Protein AF-K0T071-F1 (afdb_monomer_lite)

InterPro domains:
  IPR001921 Large ribosomal subunit protein eL8, eukaryota [PR00882] (29-46)
  IPR001921 Large ribosomal subunit protein eL8, eukaryota [PR00882] (67-86)
  IPR001921 Large ribosomal subunit protein eL8, eukaryota [PR00882] (91-104)
  IPR029064 Ribosomal protein eL30-like superfamily [G3DSA:3.30.1330.30] (51-124)

pLDDT: mean 83.26, std 18.79, range [37.25, 98.0]

Sequence (125 aa):
MAKKSSKSSKAKAPAKAPSKADPLFPSKPRSFGVGGDVRPPAATVSRFVRWPKYVRIQRQRAVLYQRLKVPPSINQFTKAIGKNEAASVFTLLNKYRPETPAQKKQRLKETAAGKAKAAGVPHQL

Organism: Thalassiosira oceanica (NCBI:txid159749)

Foldseek 3Di:
DDDDDDDDDPDDPDDPDDDDPDPVDDDDDWDQDVPTDDHDPPDPCVVVDPDDPVVVVVVVVVVCVVPDDDDPVVCVVVDDDDPVVVVVVVVVVVVVDDDDPVVVVVVVVVVVVVVCVVVVHDDDD

Secondary structure (DSSP, 8-state):
---PPP------------PPPPTTS-------STTSSPPPTTS--TTTS---HHHHHHHHHHHHHHHS---HHHHGGGSPPPHHHHHHHHHHHHHTPPPPHHHHHHHHHHHHHHHHHHTT-----

Structure (mmCIF, N/CA/C/O backbone):
data_AF-K0T071-F1
#
_entry.id   AF-K0T071-F1
#
loop_
_atom_site.group_PDB
_atom_site.id
_atom_site.type_symbol
_atom_site.label_atom_id
_atom_site.label_alt_id
_atom_site.label_comp_id
_atom_site.label_asym_id
_atom_site.label_entity_id
_atom_site.label_seq_id
_atom_site.pdbx_PDB_ins_code
_atom_site.Cartn_x
_atom_site.Cartn_y
_atom_site.Cartn_z
_atom_site.occupancy
_atom_site.B_iso_or_equiv
_atom_site.auth_seq_id
_atom_site.auth_comp_id
_atom_site.auth_asym_id
_atom_site.auth_atom_id
_atom_site.pdbx_PDB_model_num
ATOM 1 N N . MET A 1 1 ? 29.012 46.663 -2.897 1.00 41.44 1 MET A N 1
ATOM 2 C CA . MET A 1 1 ? 30.194 45.813 -2.621 1.00 41.44 1 MET A CA 1
ATOM 3 C C . MET A 1 1 ? 29.749 44.515 -1.957 1.00 41.44 1 MET A C 1
ATOM 5 O O . MET A 1 1 ? 28.699 44.489 -1.333 1.00 41.44 1 MET A O 1
ATOM 9 N N . ALA A 1 2 ? 30.483 43.432 -2.205 1.00 46.28 2 ALA A N 1
ATOM 10 C CA . ALA A 1 2 ? 30.055 42.041 -2.073 1.00 46.28 2 ALA A CA 1
ATOM 11 C C . ALA A 1 2 ? 30.078 41.462 -0.646 1.00 46.28 2 ALA A C 1
ATOM 13 O O . ALA A 1 2 ? 30.929 41.825 0.161 1.00 46.28 2 ALA A O 1
ATOM 14 N N . LYS A 1 3 ? 29.269 40.416 -0.417 1.00 37.44 3 LYS A N 1
ATOM 15 C CA . LYS A 1 3 ? 29.719 39.214 0.310 1.00 37.44 3 LYS A CA 1
ATOM 16 C C . LYS A 1 3 ? 28.920 37.983 -0.138 1.00 37.44 3 LYS A C 1
ATOM 18 O O . LYS A 1 3 ? 27.761 37.802 0.211 1.00 37.44 3 LYS A O 1
ATOM 23 N N . LYS A 1 4 ? 29.561 37.163 -0.974 1.00 37.25 4 LYS A N 1
ATOM 24 C CA . LYS A 1 4 ? 29.083 35.868 -1.483 1.00 37.25 4 LYS A CA 1
ATOM 25 C C . LYS A 1 4 ? 29.479 34.805 -0.451 1.00 37.25 4 LYS A C 1
ATOM 27 O O . LYS A 1 4 ? 30.661 34.699 -0.130 1.00 37.25 4 LYS A O 1
ATOM 32 N N . SER A 1 5 ? 28.514 34.077 0.108 1.00 40.56 5 SER A N 1
ATOM 33 C CA . SER A 1 5 ? 28.758 33.038 1.114 1.00 40.56 5 SER A CA 1
ATOM 34 C C . SER A 1 5 ? 29.335 31.765 0.485 1.00 40.56 5 SER A C 1
ATOM 36 O O . SER A 1 5 ? 29.040 31.397 -0.653 1.00 40.56 5 SER A O 1
ATOM 38 N N . SER A 1 6 ? 30.240 31.145 1.234 1.00 38.62 6 SER A N 1
ATOM 39 C CA . SER A 1 6 ? 31.174 30.102 0.829 1.00 38.62 6 SER A CA 1
ATOM 40 C C . SER A 1 6 ? 30.510 28.736 0.640 1.00 38.62 6 SER A C 1
ATOM 42 O O . SER A 1 6 ? 29.806 28.221 1.505 1.00 38.62 6 SER A O 1
ATOM 44 N N . LYS A 1 7 ? 30.790 28.108 -0.505 1.00 37.91 7 LYS A N 1
ATOM 45 C CA . LYS A 1 7 ? 30.480 26.703 -0.777 1.00 37.91 7 LYS A CA 1
ATOM 46 C C . LYS A 1 7 ? 31.598 25.862 -0.161 1.00 37.91 7 LYS A C 1
ATOM 48 O O . LYS A 1 7 ? 32.743 25.961 -0.595 1.00 37.91 7 LYS A O 1
ATOM 53 N N . SER A 1 8 ? 31.285 25.084 0.871 1.00 38.31 8 SER A N 1
ATOM 54 C CA . SER A 1 8 ? 32.242 24.204 1.541 1.00 38.31 8 SER A CA 1
ATOM 55 C C . SER A 1 8 ? 32.737 23.121 0.577 1.00 38.31 8 SER A C 1
ATOM 57 O O . SER A 1 8 ? 32.017 22.202 0.184 1.00 38.31 8 SER A O 1
ATOM 59 N N . SER A 1 9 ? 33.994 23.239 0.161 1.00 39.38 9 SER A N 1
ATOM 60 C CA . SER A 1 9 ? 34.705 22.201 -0.575 1.00 39.38 9 SER A CA 1
ATOM 61 C C . SER A 1 9 ? 35.056 21.071 0.390 1.00 39.38 9 SER A C 1
ATOM 63 O O . SER A 1 9 ? 36.006 21.171 1.166 1.00 39.38 9 SER A O 1
ATOM 65 N N . LYS A 1 10 ? 34.279 19.986 0.355 1.00 44.56 10 LYS A N 1
ATOM 66 C CA . LYS A 1 10 ? 34.645 18.720 0.995 1.00 44.56 10 LYS A CA 1
ATOM 67 C C . LYS A 1 10 ? 35.957 18.250 0.359 1.00 44.56 10 LYS A C 1
ATOM 69 O O . LYS A 1 10 ? 35.984 17.955 -0.835 1.00 44.56 10 LYS A O 1
ATOM 74 N N . ALA A 1 11 ? 37.039 18.266 1.136 1.00 44.41 11 ALA A N 1
ATOM 75 C CA . ALA A 1 11 ? 38.370 17.873 0.697 1.00 44.41 11 ALA A CA 1
ATOM 76 C C . ALA A 1 11 ? 38.320 16.484 0.042 1.00 44.41 11 ALA A C 1
ATOM 78 O O . ALA A 1 11 ? 37.910 15.497 0.657 1.00 44.41 11 ALA A O 1
ATOM 79 N N . LYS A 1 12 ? 38.696 16.425 -1.236 1.00 52.84 12 LYS A N 1
ATOM 80 C CA . LYS A 1 12 ? 38.889 15.176 -1.966 1.00 52.84 12 LYS A CA 1
ATOM 81 C C . LYS A 1 12 ? 40.180 14.567 -1.424 1.00 52.84 12 LYS A C 1
ATOM 83 O O . LYS A 1 12 ? 41.236 15.178 -1.560 1.00 52.84 12 LYS A O 1
ATOM 88 N N . ALA A 1 13 ? 40.080 13.415 -0.762 1.00 51.75 13 ALA A N 1
ATOM 89 C CA . ALA A 1 13 ? 41.247 12.669 -0.302 1.00 51.75 13 ALA A CA 1
ATOM 90 C C . ALA A 1 13 ? 42.238 12.479 -1.471 1.00 51.75 13 ALA A C 1
ATOM 92 O O . ALA A 1 13 ? 41.785 12.261 -2.603 1.00 51.75 13 ALA A O 1
ATOM 93 N N . PRO A 1 14 ? 43.559 12.587 -1.234 1.00 50.75 14 PRO A N 1
ATOM 94 C CA . PRO A 1 14 ? 44.550 12.461 -2.293 1.00 50.75 14 PRO A CA 1
ATOM 95 C C . PRO A 1 14 ? 44.422 11.081 -2.939 1.00 50.75 14 PRO A C 1
ATOM 97 O O . PRO A 1 14 ? 44.455 10.055 -2.257 1.00 50.75 14 PRO A O 1
ATOM 100 N N . ALA A 1 15 ? 44.238 11.060 -4.261 1.00 61.31 15 ALA A N 1
ATOM 101 C CA . ALA A 1 15 ? 44.269 9.828 -5.031 1.00 61.31 15 ALA A CA 1
ATOM 102 C C . ALA A 1 15 ? 45.655 9.200 -4.849 1.00 61.31 15 ALA A C 1
ATOM 104 O O . ALA A 1 15 ? 46.666 9.767 -5.262 1.00 61.31 15 ALA A O 1
ATOM 105 N N . LYS A 1 16 ? 45.695 8.056 -4.164 1.00 58.94 16 LYS A N 1
ATOM 106 C CA . LYS A 1 16 ? 46.912 7.277 -3.947 1.00 58.94 16 LYS A CA 1
ATOM 107 C C . LYS A 1 16 ? 47.497 6.921 -5.320 1.00 58.94 16 LYS A C 1
ATOM 109 O O . LYS A 1 16 ? 46.763 6.443 -6.183 1.00 58.94 16 LYS A O 1
ATOM 114 N N . ALA A 1 17 ? 48.788 7.192 -5.522 1.00 61.50 17 ALA A N 1
ATOM 115 C CA . ALA A 1 17 ? 49.508 6.831 -6.742 1.00 61.50 17 ALA A CA 1
ATOM 116 C C . ALA A 1 17 ? 49.335 5.327 -7.041 1.00 61.50 17 ALA A C 1
ATOM 118 O O . ALA A 1 17 ? 49.271 4.541 -6.088 1.00 61.50 17 ALA A O 1
ATOM 119 N N . PRO A 1 18 ? 49.238 4.909 -8.319 1.00 61.69 18 PRO A N 1
ATOM 120 C CA . PRO A 1 18 ? 49.020 3.509 -8.656 1.00 61.69 18 PRO A CA 1
ATOM 121 C C . PRO A 1 18 ? 50.204 2.686 -8.149 1.00 61.69 18 PRO A C 1
ATOM 123 O O . PRO A 1 18 ? 51.332 2.844 -8.618 1.00 61.69 18 PRO A O 1
ATOM 126 N N . SER A 1 19 ? 49.961 1.812 -7.170 1.00 68.06 19 SER A N 1
ATOM 127 C CA . SER A 1 19 ? 50.922 0.770 -6.835 1.00 68.06 19 SER A CA 1
ATOM 128 C C . SER A 1 19 ? 51.136 -0.082 -8.082 1.00 68.06 19 SER A C 1
ATOM 130 O O . SER A 1 19 ? 50.172 -0.403 -8.781 1.00 68.06 19 SER A O 1
ATOM 132 N N . LYS A 1 20 ? 52.394 -0.436 -8.373 1.00 68.94 20 LYS A N 1
ATOM 133 C CA . LYS A 1 20 ? 52.722 -1.418 -9.415 1.00 68.94 20 LYS A CA 1
ATOM 134 C C . LYS A 1 20 ? 51.802 -2.628 -9.224 1.00 68.94 20 LYS A C 1
ATOM 136 O O . LYS A 1 20 ? 51.676 -3.110 -8.100 1.00 68.94 20 LYS A O 1
ATOM 141 N N . ALA A 1 21 ? 51.101 -3.030 -10.284 1.00 68.75 21 ALA A N 1
ATOM 142 C CA . ALA A 1 21 ? 50.167 -4.146 -10.221 1.00 68.75 21 ALA A CA 1
ATOM 143 C C . ALA A 1 21 ? 50.911 -5.389 -9.721 1.00 68.75 21 ALA A C 1
ATOM 145 O O . ALA A 1 21 ? 51.988 -5.705 -10.227 1.00 68.75 21 ALA A O 1
ATOM 146 N N . ASP A 1 22 ? 50.361 -6.040 -8.699 1.00 78.62 22 ASP A N 1
ATOM 147 C CA . ASP A 1 22 ? 50.921 -7.267 -8.146 1.00 78.62 22 ASP A CA 1
ATOM 148 C C . ASP A 1 22 ? 50.950 -8.336 -9.256 1.00 78.62 22 ASP A C 1
ATOM 150 O O . ASP A 1 22 ? 49.892 -8.641 -9.821 1.00 78.62 22 ASP A O 1
ATOM 154 N N . PRO A 1 23 ? 52.124 -8.888 -9.619 1.00 81.19 23 PRO A N 1
ATOM 155 C CA . PRO A 1 23 ? 52.233 -9.882 -10.686 1.00 81.19 23 PRO A CA 1
ATOM 156 C C . PRO A 1 23 ? 51.426 -11.156 -10.397 1.00 81.19 23 PRO A C 1
ATOM 158 O O . PRO A 1 23 ? 51.082 -11.877 -11.334 1.00 81.19 23 PRO A O 1
ATOM 161 N N . LEU A 1 24 ? 51.084 -11.426 -9.131 1.00 87.56 24 LEU A N 1
ATOM 162 C CA . LEU A 1 24 ? 50.257 -12.569 -8.741 1.00 87.56 24 LEU A CA 1
ATOM 163 C C . LEU A 1 24 ? 48.763 -12.364 -9.050 1.00 87.56 24 LEU A C 1
ATOM 165 O O . LEU A 1 24 ? 48.031 -13.345 -9.192 1.00 87.56 24 LEU A O 1
ATOM 169 N N . PHE A 1 25 ? 48.298 -11.116 -9.198 1.00 84.69 25 PHE A N 1
ATOM 170 C CA . PHE A 1 25 ? 46.878 -10.787 -9.379 1.00 84.69 25 PHE A CA 1
ATOM 171 C C . PHE A 1 25 ? 46.641 -9.808 -10.544 1.00 84.69 25 PHE A C 1
ATOM 173 O O . PHE A 1 25 ? 46.315 -8.636 -10.327 1.00 84.69 25 PHE A O 1
ATOM 180 N N . PRO A 1 26 ? 46.748 -10.270 -11.805 1.00 85.06 26 PRO A N 1
ATOM 181 C CA . PRO A 1 26 ? 46.451 -9.439 -12.966 1.00 85.06 26 PRO A CA 1
ATOM 182 C C . PRO A 1 26 ? 44.949 -9.123 -13.074 1.00 85.06 26 PRO A C 1
ATOM 184 O O . PRO A 1 26 ? 44.091 -9.972 -12.817 1.00 85.06 26 PRO A O 1
ATOM 187 N N . SER A 1 27 ? 44.623 -7.907 -13.522 1.00 86.50 27 SER A N 1
ATOM 188 C CA . SER A 1 27 ? 43.243 -7.513 -13.836 1.00 86.50 27 SER A CA 1
ATOM 189 C C . SER A 1 27 ? 42.708 -8.309 -15.031 1.00 86.50 27 SER A C 1
ATOM 191 O O . SER A 1 27 ? 43.356 -8.379 -16.074 1.00 86.50 27 SER A O 1
ATOM 193 N N . LYS A 1 28 ? 41.508 -8.884 -14.893 1.00 86.75 28 LYS A N 1
ATOM 194 C CA . LYS A 1 28 ? 40.803 -9.635 -15.946 1.00 86.75 28 LYS A CA 1
ATOM 195 C C . LYS A 1 28 ? 39.493 -8.921 -16.299 1.00 86.75 28 LYS A C 1
ATOM 197 O O . LYS A 1 28 ? 38.437 -9.302 -15.783 1.00 86.75 28 LYS A O 1
ATOM 202 N N . PRO A 1 29 ? 39.541 -7.841 -17.101 1.00 88.44 29 PRO A N 1
ATOM 203 C CA . PRO A 1 29 ? 38.338 -7.123 -17.498 1.00 88.44 29 PRO A CA 1
ATOM 204 C C . PRO A 1 29 ? 37.454 -8.012 -18.379 1.00 88.44 29 PRO A C 1
ATOM 206 O O . PRO A 1 29 ? 37.951 -8.750 -19.224 1.00 88.44 29 PRO A O 1
ATOM 209 N N . ARG A 1 30 ? 36.138 -7.922 -18.177 1.00 90.19 30 ARG A N 1
ATOM 210 C CA . ARG A 1 30 ? 35.121 -8.623 -18.970 1.00 90.19 30 ARG A CA 1
ATOM 211 C C . ARG A 1 30 ? 34.280 -7.614 -19.742 1.00 90.19 30 ARG A C 1
ATOM 213 O O . ARG A 1 30 ? 33.945 -6.557 -19.203 1.00 90.19 30 ARG A O 1
ATOM 220 N N . SER A 1 31 ? 33.915 -7.941 -20.974 1.00 91.88 31 SER A N 1
ATOM 221 C CA . SER A 1 31 ? 33.058 -7.109 -21.822 1.00 91.88 31 SER A CA 1
ATOM 222 C C . SER A 1 31 ? 31.634 -7.655 -21.824 1.00 91.88 31 SER A C 1
ATOM 224 O O . SER A 1 31 ? 31.396 -8.740 -22.329 1.00 91.88 31 SER A O 1
ATOM 226 N N . PHE A 1 32 ? 30.660 -6.910 -21.294 1.00 90.62 32 PHE A N 1
ATOM 227 C CA . PHE A 1 32 ? 29.257 -7.361 -21.196 1.00 90.62 32 PHE A CA 1
ATOM 228 C C . PHE A 1 32 ? 28.347 -6.839 -22.323 1.00 90.62 32 PHE A C 1
ATOM 230 O O . PHE A 1 32 ? 27.114 -6.873 -22.212 1.00 90.62 32 PHE A O 1
ATOM 237 N N . GLY A 1 33 ? 28.952 -6.311 -23.391 1.00 88.88 33 GLY A N 1
ATOM 238 C CA . GLY A 1 33 ? 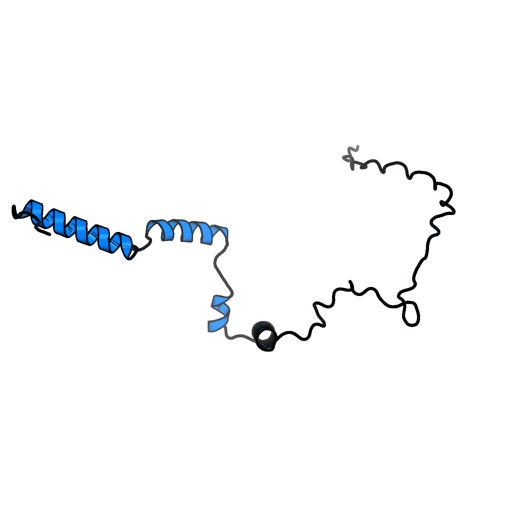28.254 -5.900 -24.606 1.00 88.88 33 GLY A CA 1
ATOM 239 C C . GLY A 1 33 ? 27.626 -7.082 -25.352 1.00 88.88 33 GLY A C 1
ATOM 240 O O . GLY A 1 33 ? 27.803 -8.247 -24.998 1.00 88.88 33 GLY A O 1
ATOM 241 N N . VAL A 1 34 ? 26.856 -6.787 -26.397 1.00 89.62 34 VAL A N 1
ATOM 242 C CA . VAL A 1 34 ? 26.319 -7.832 -27.282 1.00 89.62 34 VAL A CA 1
ATOM 243 C C . VAL A 1 34 ? 27.491 -8.514 -28.001 1.00 89.62 34 VAL A C 1
ATOM 245 O O . VAL A 1 34 ? 28.331 -7.823 -28.565 1.00 89.62 34 VAL A O 1
ATOM 248 N N . GLY A 1 35 ? 27.563 -9.847 -27.952 1.00 91.38 35 GLY A N 1
ATOM 249 C CA . GLY A 1 35 ? 28.656 -10.626 -28.556 1.00 91.38 35 GLY A CA 1
ATOM 250 C C . GLY A 1 35 ? 29.945 -10.713 -27.724 1.00 91.38 35 GLY A C 1
ATOM 251 O O . GLY A 1 35 ? 30.923 -11.269 -28.208 1.00 91.38 35 GLY A O 1
ATOM 252 N N . GLY A 1 36 ? 29.956 -10.173 -26.499 1.00 90.69 36 GLY A N 1
ATOM 253 C CA . GLY A 1 36 ? 31.060 -10.313 -25.545 1.00 90.69 36 GLY A CA 1
ATOM 254 C C . GLY A 1 36 ? 30.854 -11.450 -24.535 1.00 90.69 36 GLY A C 1
ATOM 255 O O . GLY A 1 36 ? 30.175 -12.441 -24.799 1.00 90.69 36 GLY A O 1
ATOM 256 N N . ASP A 1 37 ? 31.415 -11.281 -23.342 1.00 90.75 37 ASP A N 1
ATOM 257 C CA . ASP A 1 37 ? 31.292 -12.205 -22.217 1.00 90.75 37 ASP A CA 1
ATOM 258 C C . ASP A 1 37 ? 29.855 -12.316 -21.679 1.00 90.75 37 ASP A C 1
ATOM 260 O O . ASP A 1 37 ? 29.044 -11.388 -21.751 1.00 90.75 37 ASP A O 1
ATOM 264 N N . VAL A 1 38 ? 29.558 -13.448 -21.023 1.00 89.75 38 VAL A N 1
ATOM 265 C CA . VAL A 1 38 ? 28.256 -13.705 -20.382 1.00 89.75 38 VAL A CA 1
ATOM 266 C C . VAL A 1 38 ? 27.887 -12.583 -19.409 1.00 89.75 38 VAL A C 1
ATOM 268 O O . VAL A 1 38 ? 28.633 -12.283 -18.469 1.00 89.75 38 VAL A O 1
ATOM 271 N N . ARG A 1 39 ? 26.699 -12.001 -19.607 1.00 87.44 39 ARG A N 1
ATOM 272 C CA . ARG A 1 39 ? 26.159 -10.942 -18.750 1.00 87.44 39 ARG A CA 1
ATOM 273 C C . ARG A 1 39 ? 26.075 -11.392 -17.287 1.00 87.44 39 ARG A C 1
ATOM 275 O O . ARG A 1 39 ? 25.725 -12.541 -17.018 1.00 87.44 39 ARG A O 1
ATOM 282 N N . PRO A 1 40 ? 26.340 -10.493 -16.328 1.00 87.38 40 PRO A N 1
ATOM 283 C CA . PRO A 1 40 ? 26.224 -10.827 -14.920 1.00 87.38 40 PRO A CA 1
ATOM 284 C C . PRO A 1 40 ? 24.761 -11.144 -14.559 1.00 87.38 40 PRO A C 1
ATOM 286 O O . PRO A 1 40 ? 23.855 -10.417 -14.978 1.00 87.38 40 PRO A O 1
ATOM 289 N N . PRO A 1 41 ? 24.510 -12.174 -13.730 1.00 80.00 41 PRO A N 1
ATOM 290 C CA . PRO A 1 41 ? 23.156 -12.556 -13.316 1.00 80.00 41 PRO A CA 1
ATOM 291 C C . PRO A 1 41 ? 22.481 -11.502 -12.422 1.00 80.00 41 PRO A C 1
ATOM 293 O O . PRO A 1 41 ? 21.270 -11.525 -12.240 1.00 80.00 41 PRO A O 1
ATOM 296 N N . ALA A 1 42 ? 23.257 -10.559 -11.880 1.00 72.19 42 ALA A N 1
ATOM 297 C CA . ALA A 1 42 ? 22.795 -9.510 -10.976 1.00 72.19 42 ALA A CA 1
ATOM 298 C C . ALA A 1 42 ? 22.061 -8.344 -11.669 1.00 72.19 42 ALA A C 1
ATOM 300 O O . ALA A 1 42 ? 21.678 -7.384 -11.000 1.00 72.19 42 ALA A O 1
ATOM 301 N N . ALA A 1 43 ? 21.856 -8.385 -12.991 1.00 80.25 43 ALA A N 1
ATOM 302 C CA . ALA A 1 43 ? 21.002 -7.402 -13.650 1.00 80.25 43 ALA A CA 1
ATOM 303 C C . ALA A 1 43 ? 19.566 -7.516 -13.109 1.00 80.25 43 ALA A C 1
ATOM 305 O O . ALA A 1 43 ? 18.997 -8.603 -13.053 1.00 80.25 43 ALA A O 1
ATOM 306 N N . THR A 1 44 ? 18.961 -6.401 -12.698 1.00 84.69 44 THR A N 1
ATOM 307 C CA . THR A 1 44 ? 17.659 -6.405 -12.020 1.00 84.69 44 THR A CA 1
ATOM 308 C C . THR A 1 44 ? 16.543 -6.894 -12.953 1.00 84.69 44 THR A C 1
ATOM 310 O O . THR A 1 44 ? 16.015 -6.139 -13.768 1.00 84.69 44 THR A O 1
ATOM 313 N N . VAL A 1 45 ? 16.133 -8.161 -12.820 1.00 89.12 45 VAL A N 1
ATOM 314 C CA . VAL A 1 45 ? 15.103 -8.787 -13.680 1.00 89.12 45 VAL A CA 1
ATOM 315 C C . VAL A 1 45 ? 13.674 -8.487 -13.204 1.00 89.12 45 VAL A C 1
ATOM 317 O O . VAL A 1 45 ? 12.713 -8.895 -13.844 1.00 89.12 45 VAL A O 1
ATOM 320 N N . SER A 1 46 ? 13.485 -7.734 -12.114 1.00 88.38 46 SER A N 1
ATOM 321 C CA . SER A 1 46 ? 12.187 -7.535 -11.435 1.00 88.38 46 SER A CA 1
ATOM 322 C C . SER A 1 46 ? 11.021 -7.126 -12.354 1.00 88.38 46 SER A C 1
ATOM 324 O O . SER A 1 46 ? 9.877 -7.532 -12.128 1.00 88.38 46 SER A O 1
ATOM 326 N N . ARG A 1 47 ? 11.293 -6.363 -13.421 1.00 90.50 47 ARG A N 1
ATOM 327 C CA . ARG A 1 47 ? 10.296 -5.970 -14.434 1.00 90.50 47 ARG A CA 1
ATOM 328 C C . ARG A 1 47 ? 9.934 -7.088 -15.416 1.00 90.50 47 ARG A C 1
ATOM 330 O O . ARG A 1 47 ? 8.793 -7.131 -15.861 1.00 90.50 47 ARG A O 1
ATOM 337 N N . PHE A 1 48 ? 10.884 -7.961 -15.739 1.00 91.38 48 PHE A N 1
ATOM 338 C CA . PHE A 1 48 ? 10.754 -9.033 -16.733 1.00 91.38 48 PHE A CA 1
ATOM 339 C C . PHE A 1 48 ? 10.371 -10.384 -16.117 1.00 91.38 48 PHE A C 1
ATOM 341 O O . PHE A 1 48 ? 10.135 -11.349 -16.840 1.00 91.38 48 PHE A O 1
ATOM 348 N N . VAL A 1 49 ? 10.271 -10.462 -14.785 1.00 93.00 49 VAL A N 1
ATOM 349 C CA . VAL A 1 49 ? 9.758 -11.647 -14.092 1.00 93.00 49 VAL A CA 1
ATOM 350 C C . VAL A 1 49 ? 8.342 -11.961 -14.572 1.00 93.00 49 VAL A C 1
ATOM 352 O O . VAL A 1 49 ? 7.454 -11.101 -14.595 1.00 93.00 49 VAL A O 1
ATOM 355 N N . ARG A 1 50 ? 8.093 -13.238 -14.873 1.00 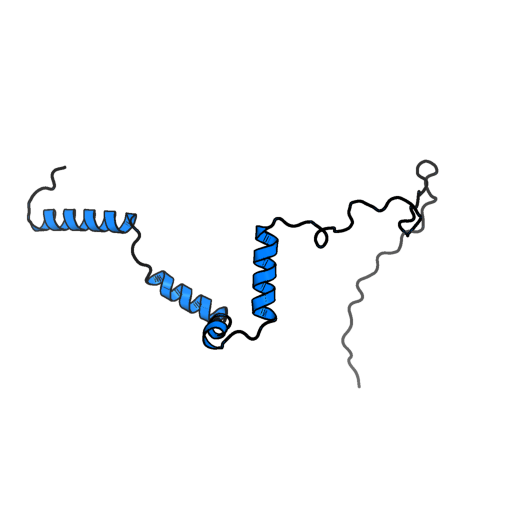94.75 50 ARG A N 1
ATOM 356 C CA . ARG A 1 50 ? 6.739 -13.761 -15.057 1.00 94.75 50 ARG A CA 1
ATOM 357 C C . ARG A 1 50 ? 6.021 -13.793 -13.707 1.00 94.75 50 ARG A C 1
ATOM 359 O O . ARG A 1 50 ? 6.049 -14.788 -12.992 1.00 94.75 50 ARG A O 1
ATOM 366 N N . TRP A 1 51 ? 5.366 -12.688 -13.363 1.00 95.50 51 TRP A N 1
ATOM 367 C CA . TRP A 1 51 ? 4.629 -12.567 -12.106 1.00 95.50 51 TRP A CA 1
ATOM 368 C C . TRP A 1 51 ? 3.460 -13.568 -12.023 1.00 95.50 51 TRP A C 1
ATOM 370 O O . TRP A 1 51 ? 2.782 -13.785 -13.045 1.00 95.50 51 TRP A O 1
ATOM 380 N N . PRO A 1 52 ? 3.178 -14.122 -10.822 1.00 97.56 52 PRO A N 1
ATOM 381 C CA . PRO A 1 52 ? 1.998 -14.943 -10.569 1.00 97.56 52 PRO A CA 1
ATOM 382 C C . PRO A 1 52 ? 0.703 -14.259 -11.020 1.00 97.56 52 PRO A C 1
ATOM 384 O O . PRO A 1 52 ? 0.590 -13.028 -11.008 1.00 97.56 52 PRO A O 1
ATOM 387 N N . LYS A 1 53 ? -0.298 -15.060 -11.407 1.00 97.75 53 LYS A N 1
ATOM 388 C CA . LYS A 1 53 ? -1.544 -14.565 -12.020 1.00 97.75 53 LYS A CA 1
ATOM 389 C C . LYS A 1 53 ? -2.248 -13.509 -11.155 1.00 97.75 53 LYS A C 1
ATOM 391 O O . LYS A 1 53 ? -2.654 -12.478 -11.682 1.00 97.75 53 LYS A O 1
ATOM 396 N N . TYR A 1 54 ? -2.330 -13.724 -9.841 1.00 98.00 54 TYR A N 1
ATOM 397 C CA . TYR A 1 54 ? -3.006 -12.803 -8.920 1.00 98.00 54 TYR A CA 1
ATOM 398 C C . TYR A 1 54 ? -2.331 -11.422 -8.860 1.00 98.00 54 TYR A C 1
ATOM 400 O O . TYR A 1 54 ? -3.020 -10.407 -8.925 1.00 98.00 54 TYR A O 1
ATOM 408 N N . VAL A 1 55 ? -0.993 -11.367 -8.845 1.00 97.50 55 VAL A N 1
ATOM 409 C CA . VAL A 1 55 ? -0.233 -10.103 -8.856 1.00 97.50 55 VAL A CA 1
ATOM 410 C C . VAL A 1 55 ? -0.501 -9.333 -10.145 1.00 97.50 55 VAL A C 1
ATOM 412 O O . VAL A 1 55 ? -0.698 -8.118 -10.127 1.00 97.50 55 VAL A O 1
ATOM 415 N N . ARG A 1 56 ? -0.528 -10.039 -11.280 1.00 97.00 56 ARG A N 1
ATOM 416 C CA . ARG A 1 56 ? -0.775 -9.427 -12.589 1.00 97.00 56 ARG A CA 1
ATOM 417 C C . ARG A 1 56 ? -2.162 -8.799 -12.655 1.00 97.00 56 ARG A C 1
ATOM 419 O O . ARG A 1 56 ? -2.266 -7.641 -13.046 1.00 97.00 56 ARG A O 1
ATOM 426 N N . ILE A 1 57 ? -3.188 -9.529 -12.220 1.00 97.88 57 ILE A N 1
ATOM 427 C CA . ILE A 1 57 ? -4.576 -9.049 -12.207 1.00 97.88 57 ILE A CA 1
ATOM 428 C C . ILE A 1 57 ? -4.723 -7.841 -11.273 1.00 97.88 57 ILE A C 1
ATOM 430 O O . ILE A 1 57 ? -5.327 -6.844 -11.660 1.00 97.88 57 ILE A O 1
ATOM 434 N N . GLN A 1 58 ? -4.123 -7.875 -10.078 1.00 97.88 58 GLN A N 1
ATOM 435 C CA . GLN A 1 58 ? -4.145 -6.744 -9.141 1.00 97.88 58 GLN A CA 1
ATOM 436 C C . GLN A 1 58 ? -3.498 -5.485 -9.738 1.00 97.88 58 GLN A C 1
ATOM 438 O O . GLN A 1 58 ? -4.081 -4.401 -9.680 1.00 97.88 58 GLN A O 1
ATOM 443 N N . ARG A 1 59 ? -2.323 -5.624 -10.369 1.00 97.31 59 ARG A N 1
ATOM 444 C CA . ARG A 1 59 ? -1.630 -4.503 -11.029 1.00 97.31 59 ARG A CA 1
ATOM 445 C C . ARG A 1 59 ? -2.412 -3.976 -12.233 1.00 97.31 59 ARG A C 1
ATOM 447 O O . ARG A 1 59 ? -2.558 -2.767 -12.368 1.00 97.31 59 ARG A O 1
ATOM 454 N N . GLN A 1 60 ? -2.944 -4.859 -13.081 1.00 97.56 60 GLN A N 1
ATOM 455 C CA . GLN A 1 60 ? -3.777 -4.474 -14.227 1.00 97.56 60 GLN A CA 1
ATOM 456 C C . GLN A 1 60 ? -5.033 -3.725 -13.778 1.00 97.56 60 GLN A C 1
ATOM 458 O O . GLN A 1 60 ? -5.342 -2.677 -14.336 1.00 97.56 60 GLN A O 1
ATOM 463 N N . ARG A 1 61 ? -5.706 -4.199 -12.723 1.00 97.12 61 ARG A N 1
ATOM 464 C CA . ARG A 1 61 ? -6.858 -3.511 -12.129 1.00 97.12 61 ARG A CA 1
ATOM 465 C C . ARG A 1 61 ? -6.496 -2.092 -11.683 1.00 97.12 61 ARG A C 1
ATOM 467 O O . ARG A 1 61 ? -7.226 -1.162 -12.007 1.00 97.12 61 ARG A O 1
ATOM 474 N N . ALA A 1 62 ? -5.367 -1.911 -10.994 1.00 96.81 62 ALA A N 1
ATOM 475 C CA . ALA A 1 62 ? -4.899 -0.585 -10.586 1.00 96.81 62 ALA A CA 1
ATOM 476 C C . ALA A 1 62 ? -4.618 0.333 -11.791 1.00 96.81 62 ALA A C 1
ATOM 478 O O . ALA A 1 62 ? -5.014 1.497 -11.782 1.00 96.81 62 ALA A O 1
ATOM 479 N N . VAL A 1 63 ? -4.000 -0.198 -12.853 1.00 97.69 63 VAL A N 1
ATOM 480 C CA . VAL A 1 63 ? -3.770 0.548 -14.101 1.00 97.69 63 VAL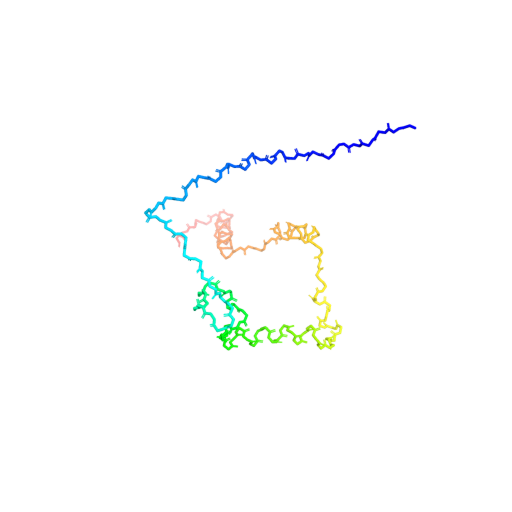 A CA 1
ATOM 481 C C . VAL A 1 63 ? -5.094 0.952 -14.755 1.00 97.69 63 VAL A C 1
ATOM 483 O O . VAL A 1 63 ? -5.220 2.089 -15.196 1.00 97.69 63 VAL A O 1
ATOM 486 N N . LEU A 1 64 ? -6.102 0.078 -14.780 1.00 97.00 64 LEU A N 1
ATOM 487 C CA . LEU A 1 64 ? -7.414 0.405 -15.349 1.00 97.00 64 LEU A CA 1
ATOM 488 C C . LEU A 1 64 ? -8.091 1.567 -14.612 1.00 97.00 64 LEU A C 1
ATOM 490 O O . LEU A 1 64 ? -8.563 2.487 -15.272 1.00 97.00 64 LEU A O 1
ATOM 494 N N . TYR A 1 65 ? -8.067 1.587 -13.274 1.00 96.12 65 TYR A N 1
ATOM 495 C CA . TYR A 1 65 ? -8.598 2.719 -12.498 1.00 96.12 65 TYR A CA 1
ATOM 496 C C . TYR A 1 65 ? -7.879 4.045 -12.786 1.00 96.12 65 TYR A C 1
ATOM 498 O O . TYR A 1 65 ? -8.492 5.099 -12.677 1.00 96.12 65 TYR A O 1
ATOM 506 N N . GLN A 1 66 ? -6.593 4.010 -13.143 1.00 95.06 66 GLN A N 1
ATOM 507 C CA . GLN A 1 66 ? -5.830 5.218 -13.477 1.00 95.06 66 GLN A CA 1
ATOM 508 C C . GLN A 1 66 ? -6.045 5.684 -14.921 1.00 95.06 66 GLN A C 1
ATOM 510 O O . GLN A 1 66 ? -5.958 6.876 -15.201 1.00 95.06 66 GLN A O 1
ATOM 515 N N . ARG A 1 67 ? -6.242 4.748 -15.856 1.00 97.44 67 ARG A N 1
ATOM 516 C CA . ARG A 1 67 ? -6.292 5.041 -17.298 1.00 97.44 67 ARG A CA 1
ATOM 517 C C . ARG A 1 67 ? -7.696 5.320 -17.806 1.00 97.44 67 ARG A C 1
ATOM 519 O O . ARG A 1 67 ? -7.851 6.095 -18.745 1.00 97.44 67 ARG A O 1
ATOM 526 N N . LEU A 1 68 ? -8.701 4.683 -17.219 1.00 96.31 68 LEU A N 1
ATOM 527 C CA . LEU A 1 68 ? -10.092 4.901 -17.587 1.00 96.31 68 LEU A CA 1
ATOM 528 C C . LEU A 1 68 ? -10.669 6.100 -16.833 1.00 96.31 68 LEU A C 1
ATOM 530 O O . LEU A 1 68 ? -10.235 6.440 -15.733 1.00 96.31 68 LEU A O 1
ATOM 534 N N . LYS A 1 69 ? -11.694 6.726 -17.415 1.00 96.38 69 LYS A N 1
ATOM 535 C CA . LYS A 1 69 ? -12.465 7.773 -16.739 1.00 96.38 69 LYS A CA 1
ATOM 536 C C . LYS A 1 69 ? -13.350 7.134 -15.670 1.00 96.38 69 LYS A C 1
ATOM 538 O O . LYS A 1 69 ? -14.394 6.567 -15.977 1.00 96.38 69 LYS A O 1
ATOM 543 N N . VAL A 1 70 ? -12.915 7.214 -14.417 1.00 96.12 70 VAL A N 1
ATOM 544 C CA . VAL A 1 70 ? -13.671 6.708 -13.265 1.00 96.12 70 VAL A CA 1
ATOM 545 C C . VAL A 1 70 ? -14.802 7.688 -12.911 1.00 96.12 70 VAL A C 1
ATOM 547 O O . VAL A 1 70 ? -14.535 8.885 -12.785 1.00 96.12 70 VAL A O 1
ATOM 550 N N . PRO A 1 71 ? -16.049 7.216 -12.716 1.00 96.44 71 PRO A N 1
ATOM 551 C CA . PRO A 1 71 ? -17.168 8.062 -12.303 1.00 96.44 71 PRO A CA 1
ATOM 552 C C . PRO A 1 71 ? -16.897 8.834 -10.996 1.00 96.44 71 PRO A C 1
ATOM 554 O O . PRO A 1 71 ? -16.240 8.301 -10.094 1.00 96.44 71 PRO A O 1
ATOM 557 N N . PRO A 1 72 ? -17.434 10.059 -10.834 1.00 96.44 72 PRO A N 1
ATOM 558 C CA . PRO A 1 72 ? -17.170 10.905 -9.664 1.00 96.44 72 PRO A CA 1
ATOM 559 C C . PRO A 1 72 ? -17.616 10.271 -8.339 1.00 96.44 72 PRO A C 1
ATOM 561 O O . PRO A 1 72 ? -16.929 10.424 -7.330 1.00 96.44 72 PRO A O 1
ATOM 564 N N . SER A 1 73 ? -18.698 9.487 -8.356 1.00 96.56 73 SER A N 1
ATOM 565 C CA . SER A 1 73 ? -19.195 8.730 -7.197 1.00 96.56 73 SER A CA 1
ATOM 566 C C . SER A 1 73 ? -18.184 7.721 -6.648 1.00 96.56 73 SER A C 1
ATOM 568 O O . SER A 1 73 ? -18.193 7.423 -5.457 1.00 96.56 73 SER A O 1
ATOM 570 N N . ILE A 1 74 ? -17.291 7.211 -7.497 1.00 94.25 74 ILE A N 1
ATOM 571 C CA . ILE A 1 74 ? -16.210 6.305 -7.099 1.00 94.25 74 ILE A CA 1
ATOM 572 C C . ILE A 1 74 ? -14.944 7.113 -6.797 1.00 94.25 74 ILE A C 1
ATOM 574 O O . ILE A 1 74 ? -14.230 6.828 -5.837 1.00 94.25 74 ILE A O 1
ATOM 578 N N . ASN A 1 75 ? -14.668 8.151 -7.586 1.00 95.06 75 ASN A N 1
ATOM 579 C CA . ASN A 1 75 ? -13.443 8.930 -7.445 1.00 95.06 75 ASN A CA 1
ATOM 580 C C . ASN A 1 75 ? -13.384 9.766 -6.153 1.00 95.06 75 ASN A C 1
ATOM 582 O O . ASN A 1 75 ? -12.297 10.112 -5.707 1.00 95.06 75 ASN A O 1
ATOM 586 N N . GLN A 1 76 ? -14.513 10.069 -5.509 1.00 95.38 76 GLN A N 1
ATOM 587 C CA . GLN A 1 76 ? -14.506 10.752 -4.208 1.00 95.38 76 GLN A CA 1
ATOM 588 C C . GLN A 1 76 ? -13.697 10.000 -3.134 1.00 95.38 76 GLN A C 1
ATOM 590 O O . GLN A 1 76 ? -13.061 10.634 -2.301 1.00 95.38 76 GLN A O 1
ATOM 595 N N . PHE A 1 77 ? -13.625 8.665 -3.204 1.00 95.00 77 PHE A N 1
ATOM 596 C CA . PHE A 1 77 ? -12.885 7.848 -2.235 1.00 95.00 77 PHE A CA 1
ATOM 597 C C . PHE A 1 77 ? -11.364 7.861 -2.438 1.00 95.00 77 PHE A C 1
ATOM 599 O O . PHE A 1 77 ? -10.630 7.385 -1.575 1.00 95.00 77 PHE A O 1
ATOM 606 N N . THR A 1 78 ? -10.866 8.395 -3.557 1.00 94.69 78 THR A N 1
ATOM 607 C CA . THR A 1 78 ? -9.418 8.588 -3.756 1.00 94.69 78 THR A CA 1
ATOM 608 C C . THR A 1 78 ? -8.919 9.858 -3.065 1.00 94.69 78 THR A C 1
ATOM 610 O O . THR A 1 78 ? -7.738 9.961 -2.731 1.00 94.69 78 THR A O 1
ATOM 613 N N . LYS A 1 79 ? -9.823 10.813 -2.807 1.00 93.69 79 LYS A N 1
ATOM 614 C CA . LYS A 1 79 ? -9.552 12.071 -2.110 1.00 93.69 79 LYS A CA 1
ATOM 615 C C . LYS A 1 79 ? -9.734 11.873 -0.604 1.00 93.69 79 LYS A C 1
ATOM 617 O O . LYS A 1 79 ? -10.810 12.096 -0.061 1.00 93.69 79 LYS A O 1
ATOM 622 N N . ALA A 1 80 ? -8.676 11.416 0.058 1.00 94.19 80 ALA A N 1
ATOM 623 C CA . ALA A 1 80 ? -8.665 11.203 1.503 1.00 94.19 80 ALA A CA 1
ATOM 624 C C . ALA A 1 80 ? -8.285 12.474 2.288 1.00 94.19 80 ALA A C 1
ATOM 626 O O . ALA A 1 80 ? -7.674 13.397 1.749 1.00 94.19 80 ALA A O 1
ATOM 627 N N . ILE A 1 81 ? -8.623 12.484 3.581 1.00 95.94 81 ILE A N 1
ATOM 628 C CA . ILE A 1 81 ? -8.236 13.524 4.545 1.00 95.94 81 ILE A CA 1
ATOM 629 C C . ILE A 1 81 ? -6.703 13.626 4.685 1.00 95.94 81 ILE A C 1
ATOM 631 O O . ILE A 1 81 ? -5.986 12.629 4.543 1.00 95.94 81 ILE A O 1
ATOM 635 N N . GLY A 1 82 ? -6.184 14.825 4.967 1.00 97.00 82 GLY A N 1
ATOM 636 C CA . GLY A 1 82 ? -4.745 15.059 5.114 1.00 97.00 82 GLY A CA 1
ATOM 637 C C . GLY A 1 82 ? -4.136 14.314 6.310 1.00 97.00 82 GLY A C 1
ATOM 638 O O . GLY A 1 82 ? -4.802 14.062 7.311 1.00 97.00 82 GLY A O 1
ATOM 639 N N . LYS A 1 83 ? -2.836 13.990 6.245 1.00 96.31 83 LYS A N 1
ATOM 640 C CA . LYS A 1 83 ? -2.141 13.209 7.293 1.00 96.31 83 LYS A CA 1
ATOM 641 C C . LYS A 1 83 ? -2.255 13.832 8.694 1.00 96.31 83 LYS A C 1
ATOM 643 O O . LYS A 1 83 ? -2.414 13.103 9.669 1.00 96.31 83 LYS A O 1
ATOM 648 N N . ASN A 1 84 ? -2.167 15.160 8.789 1.00 96.38 84 ASN A N 1
ATOM 649 C CA . ASN A 1 84 ? -2.209 15.878 10.066 1.00 96.38 84 ASN A CA 1
ATOM 650 C C . ASN A 1 84 ? -3.599 15.786 10.709 1.00 96.38 84 ASN A C 1
ATOM 652 O O . ASN A 1 84 ? -3.726 15.437 11.878 1.00 96.38 84 ASN A O 1
ATOM 656 N N . GLU A 1 85 ? -4.645 16.029 9.923 1.00 96.81 85 GLU A N 1
ATOM 657 C CA . GLU A 1 85 ? -6.038 15.935 10.366 1.00 96.81 85 GLU A CA 1
ATOM 658 C C . GLU A 1 85 ? -6.423 14.488 10.695 1.00 96.81 85 GLU A C 1
ATOM 660 O O . GLU A 1 85 ? -7.057 14.237 11.720 1.00 96.81 85 GLU A O 1
ATOM 665 N N . ALA A 1 86 ? -5.965 13.520 9.892 1.00 97.25 86 ALA A N 1
ATOM 666 C CA . ALA A 1 86 ? -6.162 12.097 10.154 1.00 97.25 86 ALA A CA 1
ATOM 667 C C . ALA A 1 86 ? -5.648 11.702 11.546 1.00 97.25 86 ALA A C 1
ATOM 669 O O . ALA A 1 86 ? -6.336 10.995 12.279 1.00 97.25 86 ALA A O 1
ATOM 670 N N . ALA A 1 87 ? -4.460 12.178 11.936 1.00 97.25 87 ALA A N 1
ATOM 671 C CA . ALA A 1 87 ? -3.879 11.881 13.243 1.00 97.25 87 ALA A CA 1
ATOM 672 C C . ALA A 1 87 ? -4.745 12.418 14.396 1.00 97.25 87 ALA A C 1
ATOM 674 O O . ALA A 1 87 ? -4.991 11.700 15.372 1.00 97.25 87 ALA A O 1
ATOM 675 N N . SER A 1 88 ? -5.258 13.643 14.265 1.00 97.00 88 SER A N 1
ATOM 676 C CA . SER A 1 88 ? -6.178 14.245 15.237 1.00 97.00 88 SER A CA 1
ATOM 677 C C . SER A 1 88 ? -7.474 13.439 15.358 1.00 97.00 88 SER A C 1
ATOM 679 O O . SER A 1 88 ? -7.890 13.096 16.468 1.00 97.00 88 SER A O 1
ATOM 681 N N . VAL A 1 89 ? -8.073 13.063 14.224 1.00 97.62 89 VAL A N 1
ATOM 682 C CA . VAL A 1 89 ? -9.304 12.259 14.180 1.00 97.62 89 VAL A CA 1
ATOM 683 C C . VAL A 1 89 ? -9.084 10.880 14.804 1.00 97.62 89 VAL A C 1
ATOM 685 O O . VAL A 1 89 ? -9.857 10.473 15.669 1.00 97.62 89 VAL A O 1
ATOM 688 N N . PHE A 1 90 ? -8.009 10.170 14.451 1.00 97.31 90 PHE A N 1
ATOM 689 C CA . PHE A 1 90 ? -7.717 8.859 15.040 1.00 97.31 90 PHE A CA 1
ATOM 690 C C . PHE A 1 90 ? -7.431 8.942 16.541 1.00 97.31 90 PHE A C 1
ATOM 692 O O . PHE A 1 90 ? -7.839 8.053 17.285 1.00 97.31 90 PHE A O 1
ATOM 699 N N . THR A 1 91 ? -6.784 10.009 17.013 1.00 97.31 91 THR A N 1
ATOM 700 C CA . THR A 1 91 ? -6.561 10.228 18.451 1.00 97.31 91 THR A CA 1
ATOM 701 C C . THR A 1 91 ? -7.884 10.402 19.195 1.00 97.31 91 THR A C 1
ATOM 703 O O . THR A 1 91 ? -8.069 9.811 20.259 1.00 97.31 91 THR A O 1
ATOM 706 N N . LEU A 1 92 ? -8.822 11.166 18.628 1.00 97.19 92 LEU A N 1
ATOM 707 C CA . LEU A 1 92 ? -10.162 11.332 19.186 1.00 97.19 92 LEU A CA 1
ATOM 708 C C . LEU A 1 92 ? -10.926 10.001 19.212 1.00 97.19 92 LEU A C 1
ATOM 710 O O . LEU A 1 92 ? -11.409 9.595 20.266 1.00 97.19 92 LEU A O 1
ATOM 714 N N . LEU A 1 93 ? -10.987 9.296 18.080 1.00 97.31 93 LEU A N 1
ATOM 715 C CA . LEU A 1 93 ? -11.709 8.025 17.961 1.00 97.31 93 LEU A CA 1
ATOM 716 C C . LEU A 1 93 ? -11.132 6.938 18.875 1.00 97.31 93 LEU A C 1
ATOM 718 O O . LEU A 1 93 ? -11.881 6.119 19.401 1.00 97.31 93 LEU A O 1
ATOM 722 N N . ASN A 1 94 ? -9.818 6.950 19.119 1.00 96.69 94 ASN A N 1
ATOM 723 C CA . ASN A 1 94 ? -9.176 6.009 20.033 1.00 96.69 94 ASN A CA 1
ATOM 724 C C . ASN A 1 94 ? -9.652 6.158 21.486 1.00 96.69 94 ASN A C 1
ATOM 726 O O . ASN A 1 94 ? -9.764 5.147 22.177 1.00 96.69 94 ASN A O 1
ATOM 730 N N . LYS A 1 95 ? -9.968 7.380 21.938 1.00 96.81 95 LYS A N 1
ATOM 731 C CA . LYS A 1 95 ? -10.500 7.628 23.292 1.00 96.81 95 LYS A CA 1
ATOM 732 C C . LYS A 1 95 ? -11.898 7.042 23.484 1.00 96.81 95 LYS A C 1
ATOM 734 O O . LYS A 1 95 ? -12.227 6.602 24.576 1.00 96.81 95 LYS A O 1
ATOM 739 N N . TYR A 1 96 ? -12.687 7.008 22.414 1.00 96.38 96 TYR A N 1
ATOM 740 C CA . TYR A 1 96 ? -14.062 6.509 22.410 1.00 96.38 96 TYR A CA 1
ATOM 741 C C . TYR A 1 96 ? -14.178 5.121 21.769 1.00 96.38 96 TYR A C 1
ATOM 743 O O . TYR A 1 96 ? -15.220 4.772 21.212 1.00 96.38 96 TYR A O 1
ATOM 751 N N . ARG A 1 97 ? -13.109 4.313 21.815 1.00 95.94 97 ARG A N 1
ATOM 752 C CA . ARG A 1 97 ? -13.172 2.943 21.299 1.00 95.94 97 ARG A CA 1
ATOM 753 C C . ARG A 1 97 ? -14.185 2.120 22.097 1.00 95.94 97 ARG A C 1
ATOM 755 O O . ARG A 1 97 ? -14.189 2.190 23.325 1.00 95.94 97 ARG A O 1
ATOM 762 N N . PRO A 1 98 ? -15.005 1.304 21.416 1.00 95.81 98 PRO A N 1
ATOM 763 C CA . PRO A 1 98 ? -15.922 0.406 22.094 1.00 95.81 98 PRO A CA 1
ATOM 764 C C . PRO A 1 98 ? -15.154 -0.643 22.901 1.00 95.81 98 PRO A C 1
ATOM 766 O O . PRO A 1 98 ? -14.000 -0.972 22.604 1.00 95.81 98 PRO A O 1
ATOM 769 N N . GLU A 1 99 ? -15.826 -1.190 23.910 1.00 94.38 99 GLU A N 1
ATOM 770 C CA . GLU A 1 99 ? -15.269 -2.237 24.757 1.00 94.38 99 GLU A CA 1
ATOM 771 C C . GLU A 1 99 ? -14.879 -3.482 23.949 1.00 94.38 99 GLU A C 1
ATOM 773 O O . GLU A 1 99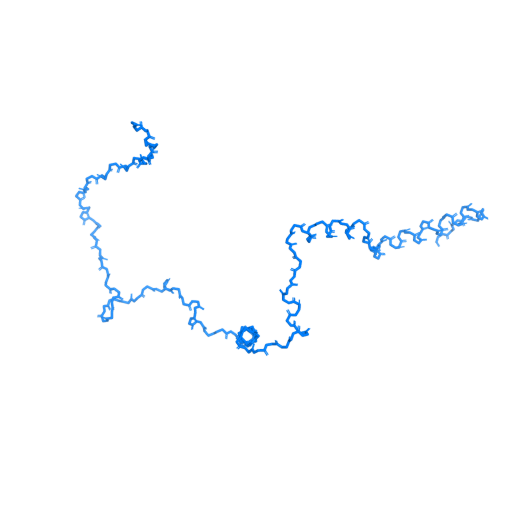 ? -15.557 -3.909 23.010 1.00 94.38 99 GLU A O 1
ATOM 778 N N . THR A 1 100 ? -13.780 -4.105 24.355 1.00 96.50 100 THR A N 1
ATOM 779 C CA . THR A 1 100 ? -13.403 -5.426 23.854 1.00 96.50 100 THR A CA 1
ATOM 780 C C . THR A 1 100 ? -14.278 -6.514 24.489 1.00 96.50 100 THR A C 1
ATOM 782 O O . THR A 1 100 ? -14.803 -6.333 25.593 1.00 96.50 100 THR A O 1
ATOM 785 N N . PRO A 1 101 ? -14.391 -7.702 23.868 1.00 96.06 101 PRO A N 1
ATOM 786 C CA . PRO A 1 101 ? -15.118 -8.823 24.463 1.00 96.06 101 PRO A CA 1
ATOM 787 C C . PRO A 1 101 ? -14.631 -9.205 25.874 1.00 96.06 101 PRO A C 1
ATOM 789 O O . PRO A 1 101 ? -15.429 -9.648 26.696 1.00 96.06 101 PRO A O 1
ATOM 792 N N . ALA A 1 102 ? -13.341 -9.018 26.177 1.00 95.56 102 ALA A N 1
ATOM 793 C CA . ALA A 1 102 ? -12.776 -9.262 27.505 1.00 95.56 102 ALA A CA 1
ATOM 794 C C . ALA A 1 102 ? -13.243 -8.220 28.538 1.00 95.56 102 ALA A C 1
ATOM 796 O O . ALA A 1 102 ? -13.707 -8.597 29.615 1.00 95.56 102 ALA A O 1
ATOM 797 N N . GLN A 1 103 ? -13.204 -6.933 28.182 1.00 94.50 103 GLN A N 1
ATOM 798 C CA . GLN A 1 103 ? -13.702 -5.838 29.026 1.00 94.50 103 GLN A CA 1
ATOM 799 C C . GLN A 1 103 ? -15.208 -5.961 29.272 1.00 94.50 103 GLN A C 1
ATOM 801 O O . GLN A 1 103 ? -15.662 -5.791 30.399 1.00 94.50 103 GLN A O 1
ATOM 806 N N . LYS A 1 104 ? -15.981 -6.374 28.259 1.00 95.50 104 LYS A N 1
ATOM 807 C CA . LYS A 1 104 ? -17.413 -6.654 28.418 1.00 95.50 104 LYS A CA 1
ATOM 808 C C . LYS A 1 104 ? -17.668 -7.750 29.453 1.00 95.50 104 LYS A C 1
ATOM 810 O O . LYS A 1 104 ? -18.562 -7.614 30.285 1.00 95.50 104 LYS A O 1
ATOM 815 N N . LYS A 1 105 ? -16.885 -8.837 29.428 1.00 95.31 105 LYS A N 1
ATOM 816 C CA . LYS A 1 105 ? -16.981 -9.913 30.430 1.00 95.31 105 LYS A CA 1
ATOM 817 C C . LYS A 1 105 ? -16.654 -9.401 31.832 1.00 95.31 105 LYS A C 1
ATOM 819 O O . LYS A 1 105 ? -17.380 -9.733 32.762 1.00 95.31 105 LYS A O 1
ATOM 824 N N . GLN A 1 106 ? -15.597 -8.604 31.981 1.00 94.81 106 GLN A N 1
ATOM 825 C CA . GLN A 1 106 ? -15.232 -7.987 33.262 1.00 94.81 106 GLN A CA 1
ATOM 826 C C . GLN A 1 106 ? -16.352 -7.078 33.776 1.00 94.81 106 GLN A C 1
ATOM 828 O O . GLN A 1 106 ? -16.854 -7.313 34.869 1.00 94.81 106 GLN A O 1
ATOM 833 N N . ARG A 1 107 ? -16.865 -6.172 32.938 1.00 95.75 107 ARG A N 1
ATOM 834 C CA . ARG A 1 107 ? -18.004 -5.305 33.263 1.00 95.75 107 ARG A CA 1
ATOM 835 C C . ARG A 1 107 ? -19.230 -6.102 33.709 1.00 95.75 107 ARG A C 1
ATOM 837 O O . ARG A 1 107 ? -19.883 -5.732 34.679 1.00 95.75 107 ARG A O 1
ATOM 844 N N . LEU A 1 108 ? -19.574 -7.189 33.010 1.00 94.75 108 LEU A N 1
ATOM 845 C CA . LEU A 1 108 ? -20.711 -8.043 33.380 1.00 94.75 108 LEU A CA 1
ATOM 846 C C . LEU A 1 108 ? -20.495 -8.727 34.736 1.00 94.75 108 LEU A C 1
ATOM 848 O O . LEU A 1 108 ? -21.418 -8.737 35.548 1.00 94.75 108 LEU A O 1
ATOM 852 N N . LYS A 1 109 ? -19.287 -9.241 35.000 1.00 93.69 109 LYS A N 1
ATOM 853 C CA . LYS A 1 109 ? -18.921 -9.816 36.305 1.00 93.69 109 LYS A CA 1
ATOM 854 C C . LYS A 1 109 ? -18.998 -8.773 37.422 1.00 93.69 109 LYS A C 1
ATOM 856 O O . LYS A 1 109 ? -19.594 -9.038 38.458 1.00 93.69 109 LYS A O 1
ATOM 861 N N . GLU A 1 110 ? -18.458 -7.580 37.195 1.00 92.88 110 GLU A N 1
ATOM 862 C CA . GLU A 1 110 ? -18.497 -6.462 38.146 1.00 92.88 110 GLU A CA 1
ATOM 863 C C . GLU A 1 110 ? -19.930 -5.987 38.409 1.00 92.88 110 GLU A C 1
ATOM 865 O O . GLU A 1 110 ? -20.310 -5.768 39.556 1.00 92.88 110 GLU A O 1
ATOM 870 N N . THR A 1 111 ? -20.760 -5.902 37.366 1.00 92.31 111 THR A N 1
ATOM 871 C CA . THR A 1 111 ? -22.179 -5.534 37.492 1.00 92.31 111 THR A CA 1
ATOM 872 C C . THR A 1 111 ? -22.955 -6.591 38.279 1.00 92.31 111 THR A C 1
ATOM 874 O O . THR A 1 111 ? -23.764 -6.243 39.138 1.00 92.31 111 THR A O 1
ATOM 877 N N . ALA A 1 112 ? -22.716 -7.879 38.010 1.00 91.19 112 ALA A N 1
ATOM 878 C CA . ALA A 1 112 ? -23.339 -8.975 38.748 1.00 91.19 112 ALA A CA 1
ATOM 879 C C . ALA A 1 112 ? -22.923 -8.960 40.228 1.00 91.19 112 ALA A C 1
ATOM 881 O O . ALA A 1 112 ? -23.784 -8.985 41.107 1.00 91.19 112 ALA A O 1
ATOM 882 N N . ALA A 1 113 ? -21.623 -8.814 40.507 1.00 89.56 113 ALA A N 1
ATOM 883 C CA . ALA A 1 113 ? -21.100 -8.701 41.866 1.00 89.56 113 ALA A CA 1
ATOM 884 C C . ALA A 1 113 ? -21.641 -7.461 42.603 1.00 89.56 113 ALA A C 1
ATOM 886 O O . ALA A 1 113 ? -21.973 -7.543 43.785 1.00 89.56 113 ALA A O 1
ATOM 887 N N . GLY A 1 114 ? -21.770 -6.320 41.918 1.00 88.44 114 GLY A N 1
ATOM 888 C CA . GLY A 1 114 ? -22.343 -5.093 42.476 1.00 88.44 114 GLY A CA 1
ATOM 889 C C . GLY A 1 114 ? -23.824 -5.237 42.834 1.00 88.44 114 GLY A C 1
ATOM 890 O O . GLY A 1 114 ? -24.235 -4.827 43.918 1.00 88.44 114 GLY A O 1
ATOM 891 N N . LYS A 1 115 ? -24.618 -5.888 41.972 1.00 87.00 115 LYS A N 1
ATOM 892 C CA . LYS A 1 115 ? -26.034 -6.182 42.246 1.00 87.00 115 LYS A CA 1
ATOM 893 C C . LYS A 1 115 ? -26.216 -7.153 43.414 1.00 87.00 115 LYS A C 1
ATOM 895 O O . LYS A 1 115 ? -27.078 -6.913 44.251 1.00 87.00 115 LYS A O 1
ATOM 900 N N . ALA A 1 116 ? -25.394 -8.201 43.502 1.00 77.69 116 ALA A N 1
ATOM 901 C CA . ALA A 1 116 ? -25.435 -9.150 44.618 1.00 77.69 116 ALA A CA 1
ATOM 902 C C . ALA A 1 116 ? -25.152 -8.456 45.965 1.00 77.69 116 ALA A C 1
ATOM 904 O O . ALA A 1 116 ? -25.891 -8.641 46.928 1.00 77.69 116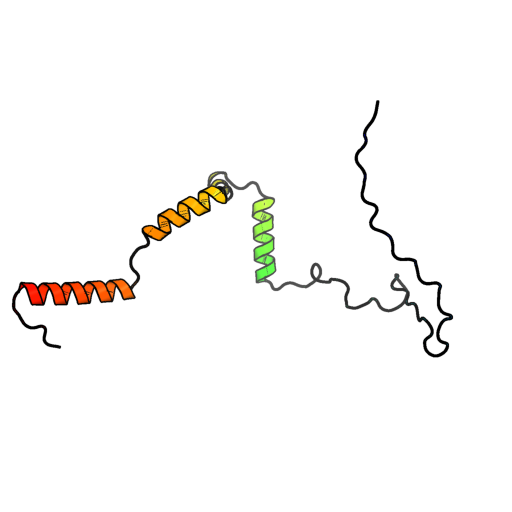 ALA A O 1
ATOM 905 N N . LYS A 1 117 ? -24.147 -7.567 46.004 1.00 76.31 117 LYS A N 1
ATOM 906 C CA . LYS A 1 117 ? -23.830 -6.756 47.193 1.00 76.31 117 LYS A CA 1
ATOM 907 C C . LYS A 1 117 ? -24.961 -5.796 47.582 1.00 76.31 117 LYS A C 1
ATOM 909 O O . LYS A 1 117 ? -25.250 -5.671 48.765 1.00 76.31 117 LYS A O 1
ATOM 914 N N . ALA A 1 118 ? -25.610 -5.147 46.613 1.00 72.81 118 ALA A N 1
ATOM 915 C CA . ALA A 1 118 ? -26.719 -4.222 46.871 1.00 72.81 118 ALA A CA 1
ATOM 916 C C . ALA A 1 118 ? -28.008 -4.927 47.337 1.00 72.81 118 ALA A C 1
ATOM 918 O O . ALA A 1 118 ? -28.792 -4.338 48.073 1.00 72.81 118 ALA A O 1
ATOM 919 N N . ALA A 1 119 ? -28.221 -6.182 46.930 1.00 69.50 119 ALA A N 1
ATOM 920 C CA . ALA A 1 119 ? -29.369 -6.992 47.338 1.00 69.50 119 ALA A CA 1
ATOM 921 C C . ALA A 1 119 ? -29.140 -7.788 48.640 1.00 69.50 119 ALA A C 1
ATOM 923 O O . ALA A 1 119 ? -30.043 -8.491 49.081 1.00 69.50 119 ALA A O 1
ATOM 924 N N . GLY A 1 120 ? -27.945 -7.721 49.244 1.00 56.59 120 GLY A N 1
ATOM 925 C CA . GLY A 1 120 ? -27.610 -8.459 50.470 1.00 56.59 120 GLY A CA 1
ATOM 926 C C . GLY A 1 120 ? -27.551 -9.985 50.312 1.00 56.59 120 GLY A C 1
ATOM 927 O O . GLY A 1 120 ? -27.420 -10.693 51.307 1.00 56.59 120 GLY A O 1
ATOM 928 N N . VAL A 1 121 ? -27.628 -10.509 49.084 1.00 58.81 121 VAL A N 1
ATOM 929 C CA . VAL A 1 121 ? -27.587 -11.951 48.807 1.00 58.81 121 VAL A CA 1
ATOM 930 C C . VAL A 1 121 ?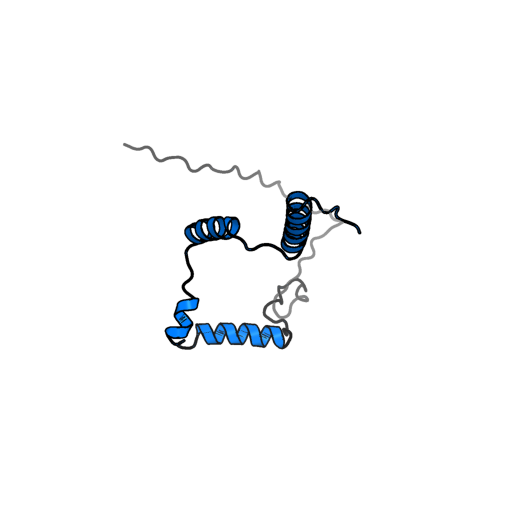 -26.150 -12.346 48.443 1.00 58.81 121 VAL A C 1
ATOM 932 O O . VAL A 1 121 ? -25.577 -11.760 47.519 1.00 58.81 121 VAL A O 1
ATOM 935 N N . PRO A 1 122 ? -25.532 -13.318 49.141 1.00 52.31 122 PRO A N 1
ATOM 936 C CA . PRO A 1 122 ? -24.153 -13.712 48.876 1.00 52.31 122 PRO A CA 1
ATOM 937 C C . PRO A 1 122 ? -24.014 -14.315 47.472 1.00 52.31 122 PRO A C 1
ATOM 939 O O . PRO A 1 122 ? -24.775 -15.196 47.077 1.00 52.31 122 PRO A O 1
ATOM 942 N N . HIS A 1 123 ? -23.011 -13.854 46.719 1.00 49.62 123 HIS A N 1
ATOM 943 C CA . HIS A 1 123 ? -22.627 -14.447 45.439 1.00 49.62 123 HIS A CA 1
ATOM 944 C C . HIS A 1 123 ? -22.046 -15.844 45.700 1.00 49.62 123 HIS A C 1
ATOM 946 O O . HIS A 1 123 ? -20.894 -15.962 46.111 1.00 49.62 123 HIS A O 1
ATOM 952 N N . GLN A 1 124 ? -22.835 -16.898 45.476 1.00 48.94 124 GLN A N 1
ATOM 953 C CA . GLN A 1 124 ? -22.325 -18.268 45.401 1.00 48.94 124 GLN A CA 1
ATOM 954 C C . GLN A 1 124 ? -22.049 -18.651 43.942 1.00 48.94 124 GLN A C 1
ATOM 956 O O . GLN A 1 124 ? -22.860 -18.353 43.069 1.00 48.94 124 GLN A O 1
ATOM 961 N N . LEU A 1 125 ? -20.838 -19.195 43.766 1.00 40.25 125 LEU A N 1
ATOM 962 C CA . LEU A 1 125 ? -20.186 -19.892 42.643 1.00 40.25 125 LEU A CA 1
ATOM 963 C C . LEU A 1 125 ? -20.764 -19.714 41.228 1.00 40.25 125 LEU A C 1
ATOM 965 O O . LEU A 1 125 ? -21.801 -20.331 40.909 1.00 40.25 125 LEU A O 1
#

Radius of gyration: 35.09 Å; chains: 1; bounding box: 82×66×79 Å